Protein AF-A0A354Q873-F1 (afdb_monomer)

Mean predicted aligned error: 7.48 Å

Foldseek 3Di:
DDDPDDDDDDDDDPPDPPDDDDDDDPPQVVCCVVPVDGDDDDPDDDDDDDQVPADDDPNDGDDDDDPDDDDD

Solvent-accessible surface area (backbone atoms only — not comparable to full-atom values): 5541 Å² total; per-residue (Å²): 133,96,59,100,60,85,89,85,82,87,75,94,72,92,79,66,81,97,65,86,85,85,86,88,76,62,61,55,62,53,38,26,74,78,64,76,41,85,66,72,90,83,90,79,86,87,86,86,79,91,39,88,86,42,69,71,56,94,93,33,56,56,75,86,74,88,88,79,86,87,88,133

Sequence (72 aa):
YWQEGGRYLCIPCDGSIGKTYITEIDLSAKFFELFGKKQLPVTALGIEVDVQTTEKVNGRHSKAFIKRVELF

pLDDT: mean 77.54, std 10.95, range [39.97, 91.94]

Secondary structure (DSSP, 8-state):
---SS-----------TTPPP-----HHHHHHHHHSSPPPPP---------TTSPEETTEEPPP--------

Radius of gyration: 15.04 Å; Cα contacts (8 Å, |Δi|>4): 26; chains: 1; bounding box: 32×28×38 Å

Structure (mmCIF, N/CA/C/O backbone):
data_AF-A0A354Q873-F1
#
_entry.id   AF-A0A354Q873-F1
#
loop_
_atom_site.group_PDB
_atom_site.id
_atom_site.type_symbol
_atom_site.label_atom_id
_atom_site.label_alt_id
_atom_site.label_comp_id
_atom_site.label_asym_id
_atom_site.label_entity_id
_atom_site.label_seq_id
_atom_site.pdbx_PDB_ins_code
_atom_site.Cartn_x
_atom_site.Cartn_y
_atom_site.Cartn_z
_atom_site.occupancy
_atom_site.B_iso_or_equiv
_atom_site.auth_seq_id
_atom_site.auth_comp_id
_atom_site.auth_asym_id
_atom_site.auth_atom_id
_atom_site.pdbx_PDB_model_num
ATOM 1 N N . TYR A 1 1 ? -10.790 13.748 -3.657 1.00 39.97 1 TYR A N 1
ATOM 2 C CA . TYR A 1 1 ? -12.248 13.724 -3.893 1.00 39.97 1 TYR A CA 1
ATOM 3 C C . TYR A 1 1 ? -12.851 12.702 -2.933 1.00 39.97 1 TYR A C 1
ATOM 5 O O . TYR A 1 1 ? -12.381 11.572 -2.914 1.00 39.97 1 TYR A O 1
ATOM 13 N N . TRP A 1 2 ? -13.782 13.097 -2.061 1.00 47.44 2 TRP A N 1
ATOM 14 C CA . TRP A 1 2 ? -14.435 12.193 -1.100 1.00 47.44 2 TRP A CA 1
ATOM 15 C C . TRP A 1 2 ? -15.595 11.484 -1.808 1.00 47.44 2 TRP A C 1
ATOM 17 O O . TRP A 1 2 ? -16.669 12.059 -1.938 1.00 47.44 2 TRP A O 1
ATOM 27 N N . GLN A 1 3 ? -15.368 10.277 -2.328 1.00 52.88 3 GLN A N 1
ATOM 28 C CA . GLN A 1 3 ? -16.454 9.403 -2.788 1.00 52.88 3 GLN A CA 1
ATOM 29 C C . GLN A 1 3 ? -16.673 8.287 -1.766 1.00 52.88 3 GLN A C 1
AT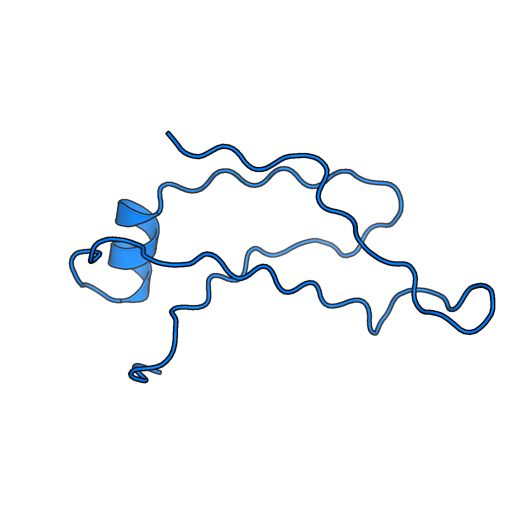OM 31 O O . GLN A 1 3 ? -15.748 7.912 -1.052 1.00 52.88 3 GLN A O 1
ATOM 36 N N . GLU A 1 4 ? -17.884 7.751 -1.662 1.00 55.53 4 GLU A N 1
ATOM 37 C CA . GLU A 1 4 ? -18.192 6.587 -0.812 1.00 55.53 4 GLU A CA 1
ATOM 38 C C . GLU A 1 4 ? -17.520 5.284 -1.296 1.00 55.53 4 GLU A C 1
ATOM 40 O O . GLU A 1 4 ? -17.568 4.274 -0.603 1.00 55.53 4 GLU A O 1
ATOM 45 N N . GLY A 1 5 ? -16.830 5.311 -2.443 1.00 55.16 5 GLY A N 1
ATOM 46 C CA . GLY A 1 5 ? -15.901 4.265 -2.876 1.00 55.16 5 GLY A CA 1
ATOM 47 C C . GLY A 1 5 ? -14.567 4.323 -2.125 1.00 55.16 5 GLY A C 1
ATOM 48 O O . GLY A 1 5 ? -14.215 5.359 -1.564 1.00 55.16 5 GLY A O 1
ATOM 49 N N . GLY A 1 6 ? -13.843 3.199 -2.086 1.00 59.50 6 GLY A N 1
ATOM 50 C CA . GLY A 1 6 ? -12.605 3.001 -1.320 1.00 59.50 6 GLY A CA 1
ATOM 51 C C . GLY A 1 6 ? -11.595 4.159 -1.367 1.00 59.50 6 GLY A C 1
ATOM 52 O O . GLY A 1 6 ? -11.592 5.010 -2.256 1.00 59.50 6 GLY A O 1
ATOM 53 N N . ARG A 1 7 ? -10.731 4.233 -0.353 1.00 71.25 7 ARG A N 1
ATOM 54 C CA . ARG A 1 7 ? -9.697 5.275 -0.266 1.00 71.25 7 ARG A CA 1
ATOM 55 C C . ARG A 1 7 ? -8.420 4.771 -0.924 1.00 71.25 7 ARG A C 1
ATOM 57 O O . ARG A 1 7 ? -7.848 3.785 -0.477 1.00 71.25 7 ARG A O 1
ATOM 64 N N . TYR A 1 8 ? -7.992 5.472 -1.968 1.00 71.56 8 TYR A N 1
ATOM 65 C CA . TYR A 1 8 ? -6.779 5.157 -2.709 1.00 71.56 8 TYR A CA 1
ATOM 66 C C . TYR A 1 8 ? -5.587 5.888 -2.101 1.00 71.56 8 TYR A C 1
ATOM 68 O O . TYR A 1 8 ? -5.633 7.099 -1.878 1.00 71.56 8 TYR A O 1
ATOM 76 N N . LEU A 1 9 ? -4.520 5.139 -1.847 1.00 72.81 9 LEU A N 1
ATOM 77 C CA . LEU A 1 9 ? -3.239 5.652 -1.385 1.00 72.81 9 LEU A CA 1
ATOM 78 C C . LEU A 1 9 ? -2.224 5.343 -2.478 1.00 72.81 9 LEU A C 1
ATOM 80 O O . LEU A 1 9 ? -1.920 4.181 -2.727 1.00 72.81 9 LEU A O 1
ATOM 84 N N . CYS A 1 10 ? -1.744 6.383 -3.156 1.00 71.75 10 CYS A N 1
ATOM 85 C CA . CYS A 1 10 ? -0.692 6.236 -4.150 1.00 71.75 10 CYS A CA 1
ATOM 86 C C . CYS A 1 10 ? 0.660 6.452 -3.476 1.00 71.75 10 CYS A C 1
ATOM 88 O O . CYS A 1 10 ? 0.879 7.475 -2.823 1.00 71.75 10 CYS A O 1
ATOM 90 N N . ILE A 1 11 ? 1.554 5.484 -3.638 1.00 69.75 11 ILE A N 1
ATOM 91 C CA . ILE A 1 11 ? 2.942 5.585 -3.204 1.00 69.75 11 ILE A CA 1
ATOM 92 C C . ILE A 1 11 ? 3.766 5.734 -4.483 1.00 69.75 11 ILE A C 1
ATOM 94 O O . ILE A 1 11 ? 3.659 4.876 -5.364 1.00 69.75 11 ILE A O 1
ATOM 98 N N . PRO A 1 12 ? 4.558 6.809 -4.630 1.00 67.44 12 PRO A N 1
ATOM 99 C CA . PRO A 1 12 ? 5.373 6.986 -5.818 1.00 67.44 12 PRO A CA 1
ATOM 100 C C . PRO A 1 12 ? 6.403 5.855 -5.915 1.00 67.44 12 PRO A C 1
ATOM 102 O O . PRO A 1 12 ? 7.150 5.594 -4.973 1.00 67.44 12 PRO A O 1
ATOM 105 N N . CYS A 1 13 ? 6.463 5.206 -7.074 1.00 69.81 13 CYS A N 1
ATOM 106 C CA . CYS A 1 13 ? 7.566 4.337 -7.466 1.00 69.81 13 CYS A CA 1
ATOM 107 C C . CYS A 1 13 ? 8.263 4.960 -8.684 1.00 69.81 13 CYS A C 1
ATOM 109 O O . CYS A 1 13 ? 7.618 5.593 -9.516 1.00 69.81 13 CYS A O 1
ATOM 111 N N . ASP A 1 14 ? 9.586 4.820 -8.783 1.00 72.88 14 ASP A N 1
ATOM 112 C CA . ASP A 1 14 ? 10.392 5.422 -9.862 1.00 72.88 14 ASP A CA 1
ATOM 113 C C . ASP A 1 14 ? 10.317 4.642 -11.193 1.00 72.88 14 ASP A C 1
ATOM 115 O O . ASP A 1 14 ? 11.022 4.969 -12.145 1.00 72.88 14 ASP A O 1
ATOM 119 N N . GLY A 1 15 ? 9.483 3.595 -11.260 1.00 68.62 15 GLY A N 1
ATOM 120 C CA . GLY A 1 15 ? 9.266 2.779 -12.457 1.00 68.62 15 GLY A CA 1
ATOM 121 C C . GLY A 1 15 ? 10.454 1.905 -12.872 1.00 68.62 15 GLY A C 1
ATOM 122 O O . GLY A 1 15 ? 10.442 1.335 -13.962 1.00 68.62 15 GLY A O 1
ATOM 123 N N . SER A 1 16 ? 11.490 1.790 -12.039 1.00 74.56 16 SER A N 1
ATOM 124 C CA . SER A 1 16 ? 12.659 0.967 -12.341 1.00 74.56 16 SER A CA 1
ATOM 125 C C . SER A 1 16 ? 12.365 -0.542 -12.316 1.00 74.56 16 SER A C 1
ATOM 127 O O . SER A 1 16 ? 11.723 -1.091 -11.421 1.00 74.56 16 SER A O 1
ATOM 129 N N . ILE A 1 17 ? 12.866 -1.238 -13.339 1.00 75.56 17 ILE A N 1
ATOM 130 C CA . ILE A 1 17 ? 12.649 -2.675 -13.552 1.00 75.56 17 ILE A CA 1
ATOM 131 C C . ILE A 1 17 ? 13.612 -3.493 -12.678 1.00 75.56 17 ILE A C 1
ATOM 133 O O . ILE A 1 17 ? 14.753 -3.099 -12.444 1.00 75.56 17 ILE A O 1
ATOM 137 N N . GLY A 1 18 ? 13.156 -4.657 -12.202 1.00 77.19 18 GLY A N 1
ATOM 138 C CA . GLY A 1 18 ? 13.987 -5.614 -11.459 1.00 77.19 18 GLY A CA 1
ATOM 139 C C . GLY A 1 18 ? 14.236 -5.241 -9.996 1.00 77.19 18 GLY A C 1
ATOM 140 O O . GLY A 1 18 ? 14.918 -5.980 -9.286 1.00 77.19 18 GLY A O 1
ATOM 141 N N . LYS A 1 19 ? 13.666 -4.130 -9.520 1.00 78.44 19 LYS A N 1
ATOM 142 C CA . LYS A 1 19 ? 13.711 -3.749 -8.109 1.00 78.44 19 LYS A CA 1
ATOM 143 C C . LYS A 1 19 ? 12.506 -4.286 -7.348 1.00 78.44 19 LYS A C 1
ATOM 145 O O . LYS A 1 19 ? 11.401 -4.397 -7.870 1.00 78.44 19 LYS A O 1
ATOM 150 N N . THR A 1 20 ? 12.734 -4.600 -6.077 1.00 83.25 20 THR A N 1
ATOM 151 C CA . THR A 1 20 ? 11.651 -4.802 -5.113 1.00 83.25 20 THR A CA 1
ATOM 152 C C . THR A 1 20 ? 11.372 -3.468 -4.438 1.00 83.25 20 THR A C 1
ATOM 154 O O . THR A 1 20 ? 12.263 -2.912 -3.800 1.00 83.25 20 THR A O 1
ATOM 157 N N . TYR A 1 21 ? 10.142 -2.977 -4.558 1.00 80.69 21 TYR A N 1
ATOM 158 C CA . TYR A 1 21 ? 9.676 -1.835 -3.781 1.00 80.69 21 TYR A CA 1
ATOM 159 C C . TYR A 1 21 ? 9.065 -2.343 -2.486 1.00 80.69 21 TYR A C 1
ATOM 161 O O . TYR A 1 21 ? 8.177 -3.195 -2.503 1.00 80.69 21 TYR A O 1
ATOM 169 N N . ILE A 1 22 ? 9.566 -1.830 -1.369 1.00 85.25 22 ILE A N 1
ATOM 170 C CA . ILE A 1 22 ? 8.984 -2.059 -0.053 1.00 85.25 22 ILE A CA 1
ATOM 171 C C . ILE A 1 22 ? 8.286 -0.769 0.340 1.00 85.25 22 ILE A C 1
ATOM 173 O O . ILE A 1 22 ? 8.829 0.322 0.176 1.00 85.25 22 ILE A O 1
ATOM 177 N N . THR A 1 23 ? 7.054 -0.901 0.805 1.00 83.19 23 THR A N 1
ATOM 178 C CA . THR A 1 23 ? 6.245 0.217 1.263 1.00 83.19 23 THR A CA 1
ATOM 179 C C . THR A 1 23 ? 5.739 -0.099 2.652 1.00 83.19 23 THR A C 1
ATOM 181 O O . THR A 1 23 ? 5.058 -1.102 2.851 1.00 83.19 23 THR A O 1
ATOM 184 N N . GLU A 1 24 ? 6.059 0.786 3.584 1.00 88.62 24 GLU A N 1
ATOM 185 C CA . GLU A 1 24 ? 5.546 0.769 4.944 1.00 88.62 24 GLU A CA 1
ATOM 186 C C . GLU A 1 24 ? 4.719 2.031 5.148 1.00 88.62 24 GLU A C 1
ATOM 188 O O . GLU A 1 24 ? 5.114 3.126 4.741 1.00 88.62 24 GLU A O 1
ATOM 193 N N . ILE A 1 25 ? 3.536 1.868 5.728 1.00 86.94 25 ILE A N 1
ATOM 194 C CA . ILE A 1 25 ? 2.587 2.958 5.897 1.00 86.94 25 ILE A CA 1
ATOM 195 C C . ILE A 1 25 ? 1.895 2.830 7.247 1.00 86.94 25 ILE A C 1
ATOM 197 O O . ILE A 1 25 ? 1.246 1.827 7.536 1.00 86.94 25 ILE A O 1
ATOM 201 N N . ASP A 1 26 ? 1.987 3.886 8.052 1.00 90.50 26 ASP A N 1
ATOM 202 C CA . ASP A 1 26 ? 1.017 4.103 9.117 1.00 90.50 26 ASP A CA 1
ATOM 203 C C . ASP A 1 26 ? -0.277 4.580 8.457 1.00 90.50 26 ASP A C 1
ATOM 205 O O . ASP A 1 26 ? -0.413 5.734 8.033 1.00 90.50 26 ASP A O 1
ATOM 209 N N . LEU A 1 27 ? -1.218 3.650 8.317 1.00 87.62 27 LEU A N 1
ATOM 210 C CA . LEU A 1 27 ? -2.470 3.902 7.625 1.00 87.62 27 LEU A CA 1
ATOM 211 C C . LEU A 1 27 ? -3.303 4.981 8.327 1.00 87.62 27 LEU A C 1
ATOM 213 O O . LEU A 1 27 ? -3.922 5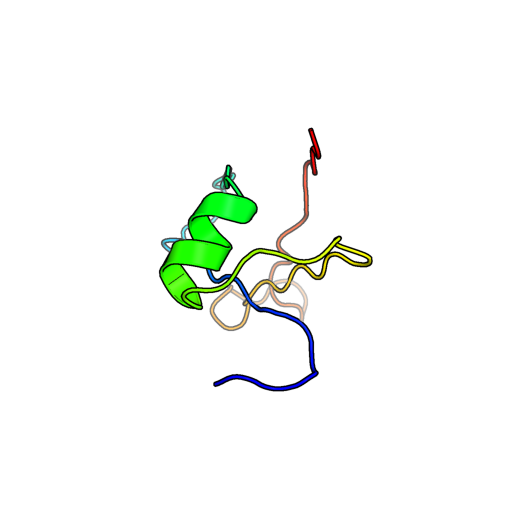.801 7.650 1.00 87.62 27 LEU A O 1
ATOM 217 N N . SER A 1 28 ? -3.292 5.022 9.659 1.00 89.50 28 SER A N 1
ATOM 218 C CA . SER A 1 28 ? -4.066 5.990 10.438 1.00 89.50 28 SER A CA 1
ATOM 219 C C . SER A 1 28 ? -3.493 7.392 10.296 1.00 89.50 28 SER A C 1
ATOM 221 O O . SER A 1 28 ? -4.242 8.329 9.995 1.00 89.50 28 SER A O 1
ATOM 223 N N . ALA A 1 29 ? -2.175 7.534 10.440 1.00 91.94 29 ALA A N 1
ATOM 224 C CA . ALA A 1 29 ? -1.499 8.810 10.247 1.00 91.94 29 ALA A CA 1
ATOM 225 C C . ALA A 1 29 ? -1.653 9.305 8.803 1.00 91.94 29 ALA A C 1
ATOM 227 O O . ALA A 1 29 ? -2.045 10.455 8.587 1.00 91.94 29 ALA A O 1
ATOM 228 N N . LYS A 1 30 ? -1.435 8.434 7.807 1.00 88.19 30 LYS A N 1
ATOM 229 C CA . LYS A 1 30 ? -1.528 8.830 6.395 1.00 88.19 30 LYS A CA 1
ATOM 230 C C . LYS A 1 30 ? -2.952 9.185 5.979 1.00 88.19 30 LYS A C 1
ATOM 232 O O . LYS A 1 30 ? -3.161 10.128 5.216 1.00 88.19 30 LYS A O 1
ATOM 237 N N . PHE A 1 31 ? -3.947 8.468 6.495 1.00 87.81 31 PHE A N 1
ATOM 238 C CA . PHE A 1 31 ? -5.351 8.800 6.266 1.00 87.81 31 PHE A CA 1
ATOM 239 C C . PHE A 1 31 ? -5.700 10.167 6.864 1.00 87.81 31 PHE A C 1
ATOM 241 O O . PHE A 1 31 ? -6.379 10.967 6.217 1.00 87.81 31 PHE A O 1
ATOM 248 N N . PHE A 1 32 ? -5.231 10.455 8.080 1.00 89.31 32 PHE A N 1
ATOM 249 C CA . PHE A 1 32 ? -5.459 11.753 8.706 1.00 89.31 32 PHE A CA 1
ATOM 250 C C . PHE A 1 32 ? -4.793 12.888 7.921 1.00 89.31 32 PHE A C 1
ATOM 252 O O . PHE A 1 32 ? -5.442 13.898 7.667 1.00 89.31 32 PHE A O 1
ATOM 259 N N . GLU A 1 33 ? -3.553 12.698 7.467 1.00 89.56 33 GLU A N 1
ATOM 260 C CA . GLU A 1 33 ? -2.829 13.660 6.625 1.00 89.56 33 GLU A CA 1
ATOM 261 C C . GLU A 1 33 ? -3.608 14.005 5.344 1.00 89.56 33 GLU A C 1
ATOM 263 O O . GLU A 1 33 ? -3.774 15.176 5.010 1.00 89.56 33 GLU A O 1
ATOM 268 N N . LEU A 1 34 ? -4.120 12.995 4.635 1.00 85.25 34 LEU A N 1
ATOM 269 C CA . LEU A 1 34 ? -4.758 13.185 3.328 1.00 85.25 34 LEU A CA 1
ATOM 270 C C . LEU A 1 34 ? -6.212 13.661 3.407 1.00 85.25 34 LEU A C 1
ATOM 272 O O . LEU A 1 34 ? -6.696 14.324 2.487 1.00 85.25 34 LEU A O 1
AT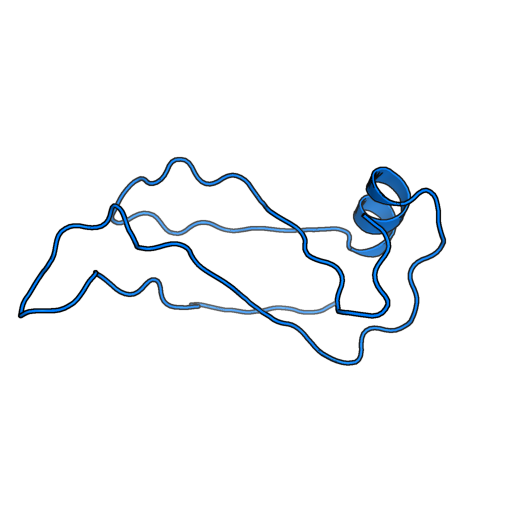OM 276 N N . PHE A 1 35 ? -6.934 13.286 4.464 1.00 84.88 35 PHE A N 1
ATOM 277 C CA . PHE A 1 35 ? -8.384 13.486 4.541 1.00 84.88 35 PHE A CA 1
ATOM 278 C C . PHE A 1 35 ? -8.838 14.321 5.742 1.00 84.88 35 PHE A C 1
ATOM 280 O O . PHE A 1 35 ? -10.024 14.653 5.815 1.00 84.88 35 PHE A O 1
ATOM 287 N N . GLY A 1 36 ? -7.949 14.646 6.688 1.00 89.38 36 GLY A N 1
ATOM 288 C CA . GLY A 1 36 ? -8.267 15.411 7.901 1.00 89.38 36 GLY A CA 1
ATOM 289 C C . GLY A 1 36 ? -9.296 14.728 8.806 1.00 89.38 36 GLY A C 1
ATOM 290 O O . GLY A 1 36 ? -10.053 15.393 9.513 1.00 89.38 36 GLY A O 1
ATOM 291 N N . LYS A 1 37 ? -9.408 13.398 8.729 1.00 86.25 37 LYS A N 1
ATOM 292 C CA . LYS A 1 37 ? -10.438 12.602 9.410 1.00 86.25 37 LYS A CA 1
ATOM 293 C C . LYS A 1 37 ? -9.816 11.403 10.105 1.00 86.25 37 LYS A C 1
ATOM 295 O O . LYS A 1 37 ? -8.772 10.910 9.693 1.00 86.25 37 LYS A O 1
ATOM 300 N N . LYS A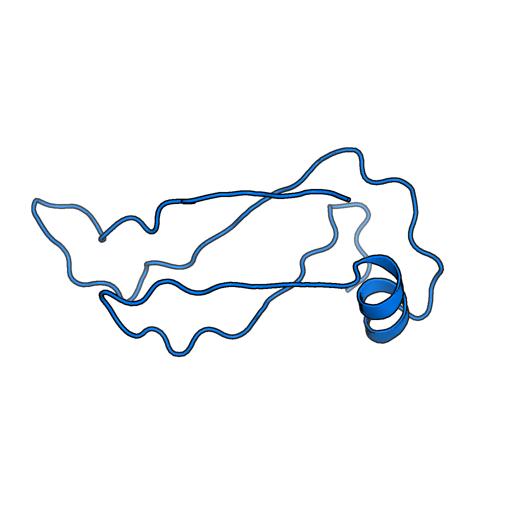 1 38 ? -10.497 10.903 11.136 1.00 87.94 38 LYS A N 1
ATOM 301 C CA . LYS A 1 38 ? -10.137 9.630 11.760 1.00 87.94 38 LYS A CA 1
ATOM 302 C C . LYS A 1 38 ? -10.413 8.484 10.785 1.00 87.94 38 LYS A C 1
ATOM 304 O O . LYS A 1 38 ? -11.479 8.439 10.169 1.00 87.94 38 LYS A O 1
ATOM 309 N N . GLN A 1 39 ? -9.458 7.569 10.671 1.00 86.00 39 GLN A N 1
ATOM 310 C CA . GLN A 1 39 ? -9.605 6.352 9.885 1.00 86.00 39 GLN A CA 1
ATOM 311 C C . GLN A 1 39 ? -10.716 5.461 10.473 1.00 86.00 39 GLN A C 1
ATOM 313 O O . GLN A 1 39 ? -10.794 5.269 11.689 1.00 86.00 39 GLN A O 1
ATOM 318 N N . LEU A 1 40 ? -11.571 4.916 9.606 1.00 85.88 40 LEU A N 1
ATOM 319 C CA . LEU A 1 40 ? 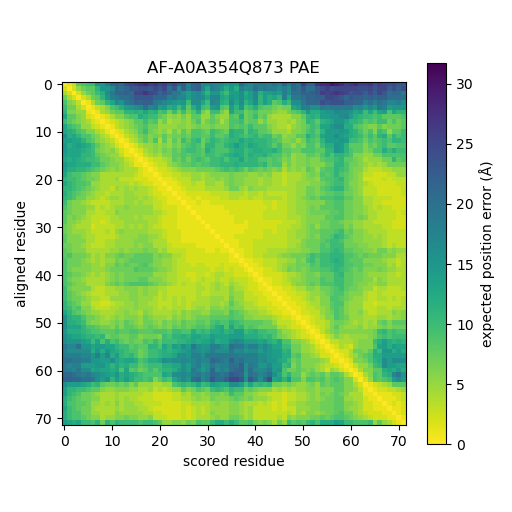-12.533 3.869 9.960 1.00 85.88 40 LEU A CA 1
ATOM 320 C C . LEU A 1 40 ? -11.884 2.476 9.835 1.00 85.88 40 LEU A C 1
ATOM 322 O O . LEU A 1 40 ? -10.875 2.343 9.136 1.00 85.88 40 LEU A O 1
ATOM 326 N N . PRO A 1 41 ? -12.450 1.434 10.472 1.00 87.31 41 PRO A N 1
ATOM 327 C CA . PRO A 1 41 ? -11.980 0.063 10.297 1.00 87.31 41 PRO A CA 1
ATOM 328 C C . PRO A 1 41 ? -11.883 -0.335 8.820 1.00 87.31 41 PRO A C 1
ATOM 330 O O . PRO A 1 41 ? -12.775 -0.044 8.022 1.00 87.31 41 PRO A O 1
ATOM 333 N N . VAL A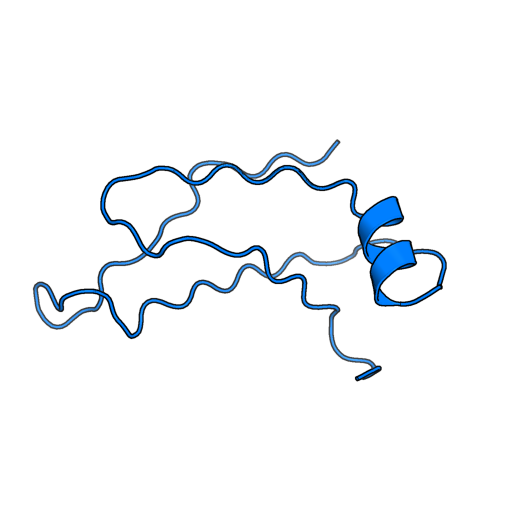 1 42 ? -10.790 -1.007 8.464 1.00 85.31 42 VAL A N 1
ATOM 334 C CA . VAL A 1 42 ? -10.543 -1.487 7.101 1.00 85.31 42 VAL A CA 1
ATOM 335 C C . VAL A 1 42 ? -11.224 -2.836 6.921 1.00 85.31 42 VAL A C 1
ATOM 337 O O . VAL A 1 42 ? -10.989 -3.754 7.699 1.00 85.31 42 VAL A O 1
ATOM 340 N N . THR A 1 43 ? -12.047 -2.966 5.883 1.00 84.88 43 THR A N 1
ATOM 341 C CA . THR A 1 43 ? -12.737 -4.222 5.545 1.00 84.88 43 THR A CA 1
ATOM 342 C C . THR A 1 43 ? -12.166 -4.905 4.304 1.00 84.88 43 THR A C 1
ATOM 344 O O . THR A 1 43 ? -12.382 -6.097 4.111 1.00 84.88 43 THR A O 1
ATOM 347 N N . ALA A 1 44 ? -11.429 -4.169 3.466 1.00 83.75 44 ALA A N 1
ATOM 348 C CA . ALA A 1 44 ? -10.810 -4.677 2.248 1.00 83.75 44 ALA A CA 1
ATOM 349 C C . ALA A 1 44 ? -9.549 -3.877 1.888 1.00 83.75 44 ALA A C 1
ATOM 351 O O . ALA A 1 44 ? -9.468 -2.677 2.155 1.00 83.75 44 ALA A O 1
ATOM 352 N N . LEU A 1 45 ? 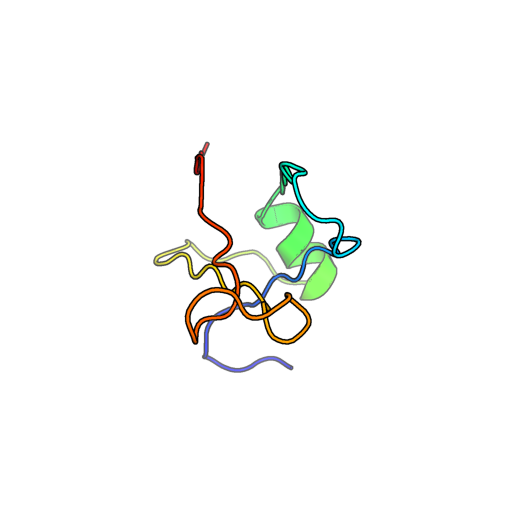-8.594 -4.548 1.240 1.00 84.81 45 LEU A N 1
ATOM 353 C CA . LEU A 1 45 ? -7.377 -3.960 0.680 1.00 84.81 45 LEU A CA 1
ATOM 354 C C . LEU A 1 45 ? -7.349 -4.217 -0.831 1.00 84.81 45 LEU A C 1
ATOM 356 O O . LEU A 1 45 ? -7.365 -5.368 -1.264 1.00 84.81 45 LEU A O 1
ATOM 360 N N . GLY A 1 46 ? -7.301 -3.143 -1.620 1.00 83.75 46 GLY A N 1
ATOM 361 C CA . GLY A 1 46 ? -7.059 -3.194 -3.062 1.00 83.75 46 GLY A CA 1
ATOM 362 C C . GLY A 1 46 ? -5.635 -2.747 -3.373 1.00 83.75 46 GLY A C 1
ATOM 363 O O . GLY A 1 46 ? -5.179 -1.741 -2.833 1.00 83.75 46 GLY A O 1
ATOM 364 N N . ILE A 1 47 ? -4.936 -3.491 -4.230 1.00 82.69 47 ILE A N 1
ATOM 365 C CA . ILE A 1 47 ? -3.600 -3.136 -4.716 1.00 82.69 47 ILE A CA 1
ATOM 366 C C . ILE A 1 47 ? -3.694 -3.002 -6.231 1.00 82.69 47 ILE A C 1
ATOM 368 O O . ILE A 1 47 ? -3.927 -3.985 -6.935 1.00 82.69 47 ILE A O 1
ATOM 372 N N . GLU A 1 48 ? -3.515 -1.781 -6.716 1.00 79.00 48 GLU A N 1
ATOM 373 C CA . GLU A 1 48 ? -3.445 -1.471 -8.138 1.00 79.00 48 GLU A CA 1
ATOM 374 C C . GLU A 1 48 ? -1.998 -1.139 -8.494 1.00 79.00 48 GLU A C 1
ATOM 376 O O . GLU A 1 48 ? -1.339 -0.369 -7.796 1.00 79.00 48 GLU A O 1
ATOM 381 N N . VAL A 1 49 ? -1.495 -1.743 -9.569 1.00 77.00 49 VAL A N 1
ATOM 382 C CA . VAL A 1 49 ? -0.159 -1.457 -10.092 1.00 77.00 49 VAL A CA 1
ATOM 383 C C . VAL A 1 49 ? -0.294 -1.066 -11.550 1.00 77.00 49 VAL A C 1
ATOM 385 O O . VAL A 1 49 ? -0.788 -1.852 -12.361 1.00 77.00 49 VAL A O 1
ATOM 388 N N . ASP A 1 50 ? 0.155 0.142 -11.875 1.00 74.62 50 ASP A N 1
ATOM 389 C CA . ASP A 1 50 ? 0.243 0.588 -13.257 1.00 74.62 50 ASP A CA 1
ATOM 390 C C . ASP A 1 50 ? 1.445 -0.079 -13.941 1.00 74.62 50 ASP A C 1
ATOM 392 O O . ASP A 1 50 ? 2.585 0.025 -13.490 1.00 74.62 50 ASP A O 1
ATOM 396 N N . VAL A 1 51 ? 1.169 -0.799 -15.026 1.00 74.31 51 VAL A N 1
ATOM 397 C CA . VAL A 1 51 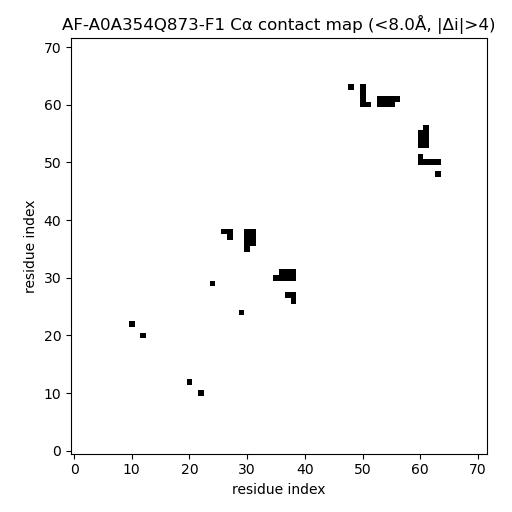? 2.169 -1.493 -15.849 1.00 74.31 51 VAL A CA 1
ATOM 398 C C . VAL A 1 51 ? 2.139 -1.023 -17.306 1.00 74.31 51 VAL A C 1
ATOM 400 O O . VAL A 1 51 ? 2.757 -1.666 -18.160 1.00 74.31 51 VAL A O 1
ATOM 403 N N . GLN A 1 52 ? 1.442 0.081 -17.611 1.00 71.75 52 GLN A N 1
ATOM 404 C CA . GLN A 1 52 ? 1.252 0.583 -18.979 1.00 71.75 52 GLN A CA 1
ATOM 405 C C . GLN A 1 52 ? 2.573 0.878 -19.698 1.00 71.75 52 GLN A C 1
ATOM 407 O O . GLN A 1 52 ? 2.679 0.662 -20.904 1.00 71.75 52 GLN A O 1
ATOM 412 N N . THR A 1 53 ? 3.592 1.329 -18.965 1.00 70.25 53 THR A N 1
ATOM 413 C CA . THR A 1 53 ? 4.912 1.683 -19.511 1.00 70.25 53 THR A CA 1
ATOM 414 C C . THR A 1 53 ? 5.902 0.517 -19.539 1.00 70.25 53 THR A C 1
ATOM 416 O O . THR A 1 53 ? 7.018 0.680 -20.027 1.00 70.25 53 THR A O 1
ATOM 419 N N . THR A 1 54 ? 5.527 -0.667 -19.042 1.00 71.38 54 THR A N 1
ATOM 420 C CA . THR A 1 54 ? 6.425 -1.831 -19.056 1.00 71.38 54 THR A CA 1
ATOM 421 C C . THR A 1 54 ? 6.547 -2.422 -20.459 1.00 71.38 54 THR A C 1
ATOM 423 O O . THR A 1 54 ? 5.555 -2.530 -21.189 1.00 71.38 54 THR A O 1
ATOM 426 N N . GLU A 1 55 ? 7.759 -2.848 -20.826 1.00 71.62 55 GLU A N 1
ATOM 427 C CA . GLU A 1 55 ? 8.004 -3.528 -22.097 1.00 71.62 55 GLU A CA 1
ATOM 428 C C . GLU A 1 55 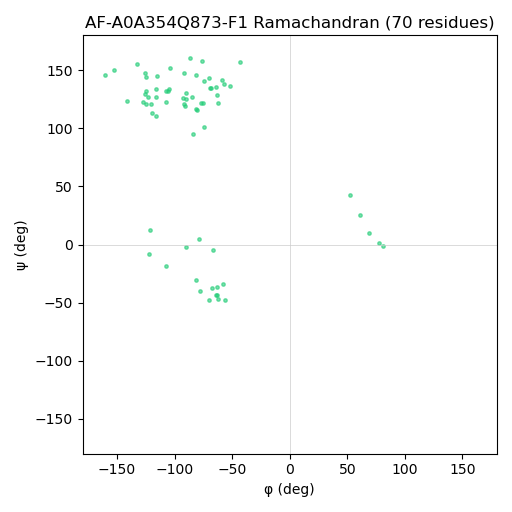? 7.138 -4.787 -22.233 1.00 71.62 55 GLU A C 1
ATOM 430 O O . GLU A 1 55 ? 6.945 -5.570 -21.293 1.00 71.62 55 GLU A O 1
ATOM 435 N N . LYS A 1 56 ? 6.599 -4.975 -23.439 1.00 71.94 56 LYS A N 1
ATOM 436 C CA . LYS A 1 56 ? 5.719 -6.090 -23.769 1.00 71.94 56 LYS A CA 1
ATOM 437 C C . LYS A 1 56 ? 6.556 -7.334 -24.060 1.00 71.94 56 LYS A C 1
ATOM 439 O O . LYS A 1 56 ? 7.266 -7.380 -25.059 1.00 71.94 56 LYS A O 1
ATOM 444 N N . VAL A 1 57 ? 6.405 -8.377 -23.250 1.00 69.00 57 VAL A N 1
ATOM 445 C CA . VAL A 1 57 ? 7.053 -9.683 -23.448 1.00 69.00 57 VAL A CA 1
ATOM 446 C C . VAL A 1 57 ? 5.969 -10.732 -23.688 1.00 69.00 57 VAL A C 1
ATOM 448 O O . VAL A 1 57 ? 5.011 -10.839 -22.923 1.00 69.00 57 VAL A O 1
ATOM 451 N N . ASN A 1 58 ? 6.075 -11.501 -24.778 1.00 72.38 58 ASN A N 1
ATOM 452 C CA . ASN A 1 58 ? 5.098 -12.538 -25.158 1.00 72.38 58 ASN A CA 1
ATOM 453 C C . ASN A 1 58 ? 3.641 -12.041 -25.210 1.00 72.38 58 ASN A C 1
ATOM 455 O O . ASN A 1 58 ? 2.717 -12.694 -24.725 1.00 72.38 58 ASN A O 1
ATOM 459 N N . GLY A 1 59 ? 3.422 -10.849 -25.766 1.00 71.06 59 GLY A N 1
ATOM 460 C CA . GLY A 1 59 ? 2.074 -10.305 -25.911 1.00 71.06 59 GLY A CA 1
ATOM 461 C C . GLY A 1 59 ? 1.504 -9.641 -24.650 1.00 71.06 59 GLY A C 1
ATOM 462 O O . GLY A 1 59 ? 0.389 -9.127 -24.710 1.00 71.06 59 GLY A O 1
ATOM 463 N N . ARG A 1 60 ? 2.239 -9.622 -23.529 1.00 67.75 60 ARG A N 1
ATOM 464 C CA . ARG A 1 60 ? 1.766 -9.145 -22.219 1.00 67.75 60 ARG A CA 1
ATOM 465 C C . ARG A 1 60 ? 2.701 -8.076 -21.651 1.00 67.75 60 ARG A C 1
ATOM 467 O O . ARG A 1 60 ? 3.905 -8.138 -21.869 1.00 67.75 60 ARG A O 1
ATOM 474 N N . HIS A 1 61 ? 2.148 -7.124 -20.907 1.00 70.50 61 HIS A N 1
ATOM 475 C CA . HIS A 1 61 ? 2.938 -6.240 -20.048 1.00 70.50 61 HIS A CA 1
ATOM 476 C C . HIS A 1 61 ? 3.497 -7.046 -18.871 1.00 70.50 61 HIS A C 1
ATOM 478 O O . HIS A 1 61 ? 2.839 -7.977 -18.383 1.00 70.50 61 HIS A O 1
ATOM 484 N N . SER A 1 62 ? 4.718 -6.728 -18.448 1.00 65.62 62 SER A N 1
ATOM 485 C CA . SER A 1 62 ? 5.348 -7.409 -17.317 1.00 65.62 62 SER A CA 1
ATOM 486 C C . SER A 1 62 ? 4.522 -7.160 -16.057 1.00 65.62 62 SER A C 1
ATOM 488 O O . SER A 1 62 ? 4.267 -6.021 -15.677 1.00 65.62 62 SER A O 1
ATOM 490 N N . LYS A 1 63 ? 4.053 -8.241 -15.425 1.00 68.25 63 LYS A N 1
ATOM 491 C CA . LYS A 1 63 ? 3.236 -8.156 -14.213 1.00 68.25 63 LYS A CA 1
ATOM 492 C C . LYS A 1 63 ? 4.142 -7.849 -13.025 1.00 68.25 63 LYS A C 1
ATOM 494 O O . LYS A 1 63 ? 5.025 -8.645 -12.714 1.00 68.25 63 LYS A O 1
ATOM 499 N N . ALA A 1 64 ? 3.891 -6.747 -12.326 1.00 72.81 64 ALA A N 1
ATOM 500 C CA . ALA A 1 64 ? 4.299 -6.662 -10.933 1.00 72.81 64 ALA A CA 1
ATOM 501 C C . ALA A 1 64 ? 3.625 -7.806 -10.162 1.00 72.81 64 ALA A C 1
ATOM 503 O O . ALA A 1 64 ? 2.476 -8.164 -10.439 1.00 72.81 64 ALA A O 1
ATOM 504 N N . PHE A 1 65 ? 4.339 -8.402 -9.216 1.00 78.19 65 PHE A N 1
ATOM 505 C CA . PHE A 1 65 ? 3.775 -9.412 -8.333 1.00 78.19 65 PHE A CA 1
ATOM 506 C C . PHE A 1 65 ? 3.994 -8.994 -6.888 1.00 78.19 65 PHE A C 1
ATOM 508 O O . PHE A 1 65 ? 5.011 -8.400 -6.531 1.00 78.19 65 PHE A O 1
ATOM 515 N N . ILE A 1 66 ? 3.016 -9.311 -6.051 1.00 85.12 66 ILE A N 1
ATOM 516 C CA . ILE A 1 66 ? 3.089 -9.035 -4.625 1.00 85.12 66 ILE A CA 1
ATOM 517 C C . ILE A 1 66 ? 3.935 -10.136 -3.996 1.00 85.12 66 ILE A C 1
ATOM 519 O O . ILE A 1 66 ? 3.559 -11.307 -4.027 1.00 85.12 66 ILE A O 1
ATOM 523 N N . LYS A 1 67 ? 5.088 -9.764 -3.437 1.00 87.75 67 LYS A N 1
ATOM 524 C CA . LYS A 1 67 ? 5.956 -10.715 -2.732 1.00 87.75 67 LYS A CA 1
ATOM 525 C C . LYS A 1 67 ? 5.438 -11.023 -1.326 1.00 87.75 67 LYS A C 1
ATOM 527 O O . LYS A 1 67 ? 5.520 -12.167 -0.892 1.00 87.75 67 LYS A O 1
ATOM 532 N N . ARG A 1 68 ? 4.939 -10.007 -0.612 1.00 90.00 68 ARG A N 1
ATOM 533 C CA . ARG A 1 68 ? 4.443 -10.120 0.765 1.00 90.00 68 ARG A CA 1
ATOM 534 C C . ARG A 1 68 ? 3.526 -8.945 1.115 1.00 90.00 68 ARG A C 1
ATOM 536 O O . ARG A 1 68 ? 3.776 -7.833 0.661 1.00 90.00 68 ARG A O 1
ATOM 543 N N . VAL A 1 69 ? 2.511 -9.205 1.939 1.00 89.31 69 VAL A N 1
ATOM 544 C CA . VAL A 1 69 ? 1.692 -8.195 2.627 1.00 89.31 69 VAL A CA 1
ATOM 545 C C . VAL A 1 69 ? 1.735 -8.521 4.114 1.00 89.31 69 VAL A C 1
ATOM 547 O O . VAL A 1 69 ? 1.510 -9.672 4.484 1.00 89.31 69 VAL A O 1
ATOM 550 N N . GLU A 1 70 ? 2.034 -7.530 4.947 1.00 90.94 70 GLU A N 1
ATOM 551 C CA . GLU A 1 70 ? 2.038 -7.658 6.406 1.00 90.94 70 GLU A CA 1
ATOM 552 C C . GLU A 1 70 ? 1.111 -6.591 6.993 1.00 90.94 70 GLU A C 1
ATOM 554 O O . GLU A 1 70 ? 1.154 -5.433 6.579 1.00 90.94 70 GLU A O 1
ATOM 559 N N . LEU A 1 71 ? 0.240 -7.010 7.913 1.00 87.94 71 LEU A N 1
ATOM 560 C CA . LEU A 1 71 ? -0.708 -6.163 8.633 1.00 87.94 71 LEU A CA 1
ATOM 561 C C . LEU A 1 71 ? -0.432 -6.363 10.125 1.00 87.94 71 LEU A C 1
ATOM 563 O O . LEU A 1 71 ? -0.389 -7.511 10.574 1.00 87.94 71 LEU A O 1
ATOM 567 N N . PHE A 1 72 ? -0.220 -5.270 10.853 1.00 81.75 72 PHE A N 1
ATOM 568 C CA . PHE A 1 72 ? 0.165 -5.265 12.266 1.00 81.75 72 PHE A CA 1
ATOM 569 C C . PHE A 1 72 ? -0.874 -4.530 13.109 1.00 81.75 72 PHE A C 1
ATOM 571 O O . PHE A 1 72 ? -1.465 -3.556 12.585 1.00 81.75 72 PHE A O 1
#